Protein AF-A0A419KIH7-F1 (afdb_monomer)

pLDDT: mean 90.16, std 16.56, range [38.06, 98.62]

Foldseek 3Di:
DDDPPPPPDDDFDKDWFWKQAAALDIDIDIDTDDADDAPDFDWDWPDADDDVPPNNCQNRVPPPDPRDDTDTDRPRTDGDTPDHD

Radius of gyration: 16.94 Å; Cα contacts (8 Å, |Δi|>4): 137; chains: 1; bounding box: 36×23×53 Å

Mean predicted aligned error: 6.29 Å

Secondary structure (DSSP, 8-state):
-------PPPP-EEEEEEEEEETTEEEEEEEEEPPP-TT-EEEEEEEEE--TTHHHHHHTT-TTS---SSB----EEEEEEEEE-

Nearest PDB structures (foldseek):
  4ilk-assembly1_B  TM=9.370E-01  e=7.776E-01  Escherichia coli CFT073
  8h2a-assembly1_B  TM=9.085E-01  e=5.459E+00  Formosa agariphila
  8uar-assembly1_C  TM=8.113E-01  e=8.360E+00  Rhodococcus ruber
  5yln-assembly2_C  TM=7.248E-01  e=6.553E+00  Streptococcus pneumoniae D39

Sequence (85 aa):
MNEPILKETFKVAHGKRIVFRSAEKVEVEEFSVRRPETNEVLIRTLKTLISPGTERAFLKALPNTPRVFPQYPGYSNIGVILEVG

Solvent-accessible surface area (backbone atoms on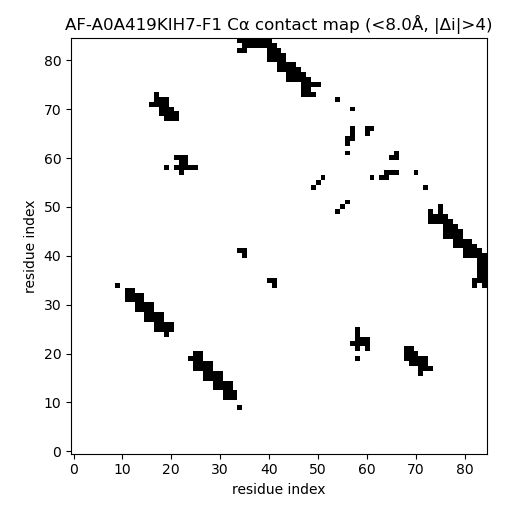ly — not comparable to full-atom values): 5394 Å² total; per-residue (Å²): 136,82,76,80,77,73,77,73,75,80,69,83,44,76,46,77,43,59,33,32,67,46,69,78,36,77,51,80,44,79,44,78,52,75,81,44,50,81,87,34,68,35,64,50,73,75,50,58,53,84,49,82,60,64,52,47,34,54,38,58,42,36,92,94,40,90,71,67,65,72,38,72,78,59,88,56,54,47,60,47,79,76,47,75,56

Structure (mmCIF, N/CA/C/O backbone):
data_AF-A0A419KIH7-F1
#
_entry.id   AF-A0A419KIH7-F1
#
loop_
_atom_site.group_PDB
_atom_site.id
_atom_site.type_symbol
_atom_site.label_atom_id
_atom_site.label_alt_id
_atom_site.label_comp_id
_atom_site.label_asym_id
_atom_site.label_entity_id
_atom_site.label_seq_id
_atom_site.pdbx_PDB_ins_code
_atom_site.Cartn_x
_atom_site.Cartn_y
_atom_site.Cartn_z
_atom_site.occupancy
_atom_site.B_iso_or_equiv
_atom_site.auth_seq_id
_atom_site.auth_comp_id
_atom_site.auth_asym_id
_atom_site.auth_atom_id
_atom_site.pdbx_PDB_model_num
ATOM 1 N N . MET A 1 1 ? -19.327 1.560 39.440 1.00 38.06 1 MET A N 1
ATOM 2 C CA . MET A 1 1 ? -19.088 0.149 39.080 1.00 38.06 1 MET A CA 1
ATOM 3 C C . MET A 1 1 ? -18.568 0.163 37.656 1.00 38.06 1 MET A C 1
ATOM 5 O O . MET A 1 1 ? -19.341 0.475 36.765 1.00 38.06 1 MET A O 1
ATOM 9 N N . ASN A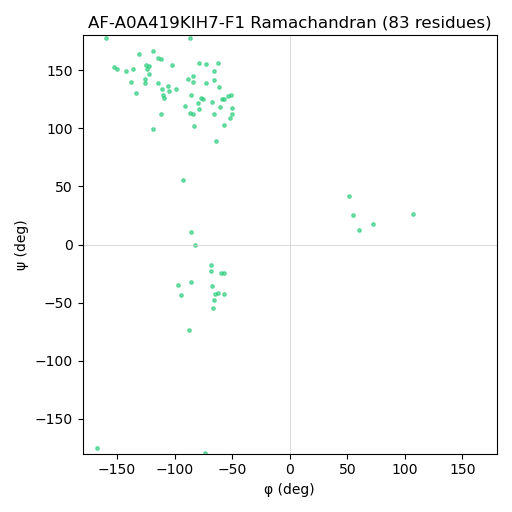 1 2 ? -17.259 -0.012 37.462 1.00 39.41 2 ASN A N 1
ATOM 10 C CA . ASN A 1 2 ? -16.682 -0.100 36.121 1.00 39.41 2 ASN A CA 1
ATOM 11 C C . ASN A 1 2 ? -16.936 -1.512 35.606 1.00 39.41 2 ASN A C 1
ATOM 13 O O . ASN A 1 2 ? -16.440 -2.467 36.204 1.00 39.41 2 ASN A O 1
ATOM 17 N N . GLU A 1 3 ? -17.705 -1.641 34.528 1.00 44.44 3 GLU A N 1
ATOM 18 C CA . GLU A 1 3 ? -17.712 -2.888 33.773 1.00 44.44 3 GLU A CA 1
ATOM 19 C C . GLU A 1 3 ? -16.302 -3.145 33.228 1.00 44.44 3 GLU A C 1
ATOM 21 O O . GLU A 1 3 ? -15.656 -2.219 32.720 1.00 44.44 3 GLU A O 1
ATOM 26 N N . PRO A 1 4 ? -15.787 -4.380 33.333 1.00 45.62 4 PRO A N 1
ATOM 27 C CA . PRO A 1 4 ? -14.567 -4.738 32.645 1.00 45.62 4 PRO A CA 1
ATOM 28 C C . PRO A 1 4 ? -14.869 -4.679 31.150 1.00 45.62 4 PRO A C 1
ATOM 30 O O . PRO A 1 4 ? -15.637 -5.489 30.636 1.00 45.62 4 PRO A O 1
ATOM 33 N N . ILE A 1 5 ? -14.266 -3.713 30.453 1.00 56.16 5 ILE A N 1
ATOM 34 C CA . ILE A 1 5 ? -14.213 -3.715 28.992 1.00 56.16 5 ILE A CA 1
ATOM 35 C C . ILE A 1 5 ? -13.546 -5.036 28.620 1.00 56.16 5 ILE A C 1
ATOM 37 O O . ILE A 1 5 ? -12.337 -5.207 28.799 1.00 56.16 5 ILE A O 1
ATOM 41 N N . LEU A 1 6 ? -14.358 -5.999 28.186 1.00 43.59 6 LEU A N 1
ATOM 42 C CA . LEU A 1 6 ? -13.899 -7.244 27.601 1.00 43.59 6 LEU A CA 1
ATOM 43 C C . LEU A 1 6 ? -12.917 -6.848 26.501 1.00 43.59 6 LEU A C 1
ATOM 45 O O . LEU A 1 6 ? -13.309 -6.261 25.495 1.00 43.59 6 LEU A O 1
ATOM 49 N N . LYS A 1 7 ? -11.623 -7.103 26.724 1.00 45.88 7 LYS A N 1
ATOM 50 C CA . LYS A 1 7 ? -10.607 -7.004 25.679 1.00 45.88 7 LYS A CA 1
ATOM 51 C C . LYS A 1 7 ? -10.963 -8.065 24.650 1.00 45.88 7 LYS A C 1
ATOM 53 O O . LYS A 1 7 ? -10.554 -9.218 24.775 1.00 45.88 7 LYS A O 1
ATOM 58 N N . GLU A 1 8 ? -11.785 -7.679 23.682 1.00 53.09 8 GLU A N 1
ATOM 59 C CA . GLU A 1 8 ? -12.133 -8.499 22.537 1.00 53.09 8 GLU A CA 1
ATOM 60 C C . GLU A 1 8 ? -10.819 -9.013 21.943 1.00 53.09 8 GLU A C 1
ATOM 62 O O . GLU A 1 8 ? -9.901 -8.250 21.606 1.00 53.09 8 GLU A O 1
ATOM 67 N N . THR A 1 9 ? -10.667 -10.337 21.958 1.00 52.00 9 THR A N 1
ATOM 68 C CA . THR A 1 9 ? -9.456 -11.001 21.487 1.00 52.00 9 THR A CA 1
ATOM 69 C C . THR A 1 9 ? -9.268 -10.610 20.029 1.00 52.00 9 THR A C 1
ATOM 71 O O . THR A 1 9 ? -10.185 -10.776 19.228 1.00 52.00 9 THR A O 1
ATOM 74 N N . PHE A 1 10 ? -8.101 -10.066 19.666 1.00 57.50 10 PHE A N 1
ATOM 75 C CA . PHE A 1 10 ? -7.830 -9.788 18.256 1.00 57.50 10 PHE A CA 1
ATOM 76 C C . PHE A 1 10 ? -7.901 -11.108 17.520 1.00 57.50 10 PHE A C 1
ATOM 78 O O . PHE A 1 10 ? -7.095 -12.005 17.776 1.00 57.50 10 PHE A O 1
ATOM 85 N N . LYS A 1 11 ? -8.819 -11.222 16.577 1.00 65.19 11 LYS A N 1
ATOM 86 C CA . LYS A 1 11 ? -8.632 -12.208 15.533 1.00 65.19 11 LYS A CA 1
ATOM 87 C C . LYS A 1 11 ? -7.597 -11.624 14.582 1.00 65.19 11 LYS A C 1
ATOM 89 O O . LYS A 1 11 ? -7.777 -10.497 14.131 1.00 65.19 11 LYS A O 1
ATOM 94 N N . VAL A 1 12 ? -6.518 -12.362 14.308 1.00 65.88 12 VAL A N 1
ATOM 95 C CA . VAL A 1 12 ? -5.541 -11.974 13.278 1.00 65.88 12 VAL A CA 1
ATOM 96 C C . VAL A 1 12 ? -6.320 -11.660 12.004 1.00 65.88 12 VAL A C 1
ATOM 98 O O . VAL A 1 12 ? -6.971 -12.537 11.433 1.00 65.88 12 VAL A O 1
ATOM 101 N N . ALA A 1 13 ? -6.324 -10.388 11.615 1.00 81.31 13 ALA A N 1
ATOM 102 C CA . ALA A 1 13 ? -6.965 -9.954 10.390 1.00 81.31 13 ALA A CA 1
ATOM 103 C C . ALA A 1 13 ? -5.988 -10.169 9.230 1.00 81.31 13 ALA A C 1
ATOM 105 O O . ALA A 1 13 ? -4.790 -9.927 9.363 1.00 81.31 13 ALA A O 1
ATOM 106 N N . HIS A 1 14 ? -6.493 -10.631 8.090 1.00 90.62 14 HIS A N 1
ATOM 107 C CA . HIS A 1 14 ? -5.710 -10.761 6.865 1.00 90.62 14 HIS A CA 1
ATOM 108 C C . HIS A 1 14 ? -6.115 -9.657 5.892 1.00 90.62 14 HIS A C 1
ATOM 110 O O . HIS A 1 14 ? -7.300 -9.363 5.727 1.00 90.62 14 HIS A O 1
ATOM 116 N N . GLY A 1 15 ? -5.125 -9.036 5.261 1.00 94.38 15 GLY A N 1
ATOM 117 C CA . GLY A 1 15 ? -5.311 -8.019 4.236 1.00 94.38 15 GLY A CA 1
ATOM 118 C C . GLY A 1 15 ? -4.707 -8.454 2.908 1.00 94.38 15 GLY A C 1
ATOM 119 O O . GLY A 1 15 ? -3.911 -9.388 2.846 1.00 94.38 15 GLY A O 1
ATOM 120 N N . LYS A 1 16 ? -5.064 -7.740 1.840 1.00 96.94 16 LYS A N 1
ATOM 121 C CA . LYS A 1 16 ? -4.403 -7.830 0.534 1.00 96.94 16 LYS A CA 1
ATOM 122 C C . LYS A 1 16 ? -3.718 -6.509 0.238 1.00 96.94 16 LYS A C 1
ATOM 124 O O . LYS A 1 16 ? -4.293 -5.454 0.505 1.00 96.94 16 LYS A O 1
ATOM 129 N N . ARG A 1 17 ? -2.511 -6.558 -0.316 1.00 97.75 17 ARG A N 1
ATOM 130 C CA . ARG A 1 17 ? -1.768 -5.362 -0.728 1.00 97.75 17 ARG A CA 1
ATOM 131 C C . ARG A 1 17 ? -1.129 -5.548 -2.092 1.00 97.75 17 ARG A C 1
ATOM 133 O O . ARG A 1 17 ? -0.769 -6.660 -2.470 1.00 97.75 17 ARG A O 1
ATOM 140 N N . ILE A 1 18 ? -0.977 -4.438 -2.807 1.00 98.31 18 ILE A N 1
ATOM 141 C CA . ILE A 1 18 ? -0.121 -4.376 -3.988 1.00 98.31 18 ILE A CA 1
ATOM 142 C C . ILE A 1 18 ? 1.335 -4.397 -3.521 1.00 98.31 18 ILE A C 1
ATOM 144 O O . ILE A 1 18 ? 1.684 -3.729 -2.546 1.00 98.31 18 ILE A O 1
ATOM 148 N N . VAL A 1 19 ? 2.182 -5.138 -4.226 1.00 98.62 19 VAL A N 1
ATOM 149 C CA . VAL A 1 19 ? 3.626 -5.162 -3.998 1.00 98.62 19 VAL A CA 1
ATOM 150 C C . VAL A 1 19 ? 4.367 -5.034 -5.323 1.00 98.62 19 VAL A C 1
ATOM 152 O O . VAL A 1 19 ? 4.090 -5.748 -6.287 1.00 98.62 19 VAL A O 1
ATOM 155 N N . PHE A 1 20 ? 5.331 -4.120 -5.377 1.00 98.62 20 PHE A N 1
ATOM 156 C CA . PHE A 1 20 ? 6.316 -4.080 -6.451 1.00 98.62 20 PHE A CA 1
ATOM 157 C C . PHE A 1 20 ? 7.464 -5.008 -6.055 1.00 98.62 20 PHE A C 1
ATOM 159 O O . PHE A 1 20 ? 8.146 -4.759 -5.059 1.00 98.62 20 PHE A O 1
ATOM 166 N N . ARG A 1 21 ? 7.644 -6.113 -6.787 1.00 98.38 21 ARG A N 1
ATOM 167 C CA . ARG A 1 21 ? 8.662 -7.144 -6.487 1.00 98.38 21 ARG A CA 1
ATOM 168 C C . ARG A 1 21 ? 10.025 -6.823 -7.084 1.00 98.38 21 ARG A C 1
ATOM 170 O O . ARG A 1 21 ? 11.050 -7.193 -6.526 1.00 98.38 21 ARG A O 1
ATOM 177 N N . SER A 1 22 ? 10.007 -6.165 -8.230 1.00 98.50 22 SER A N 1
ATOM 178 C CA . SER A 1 22 ? 11.162 -5.683 -8.978 1.00 98.50 22 SER A CA 1
ATOM 179 C C . SER A 1 22 ? 10.685 -4.581 -9.923 1.00 98.50 22 SER A C 1
ATOM 181 O O . SER A 1 22 ? 9.482 -4.308 -9.997 1.00 98.50 22 SER A O 1
ATOM 183 N N . ALA A 1 23 ? 11.609 -3.975 -10.673 1.00 98.12 23 ALA A N 1
ATOM 184 C CA . ALA A 1 23 ? 11.249 -3.031 -11.725 1.00 98.12 23 ALA A CA 1
ATOM 185 C C . ALA A 1 23 ? 10.183 -3.643 -12.651 1.00 98.12 23 ALA A C 1
ATOM 187 O O . ALA A 1 23 ? 10.325 -4.778 -13.105 1.00 98.12 23 ALA A O 1
ATOM 188 N N . GLU A 1 24 ? 9.100 -2.897 -12.859 1.00 98.12 24 GLU A N 1
ATOM 189 C CA . GLU A 1 24 ? 7.962 -3.223 -13.726 1.00 98.12 24 GLU A CA 1
ATOM 190 C C . GLU A 1 24 ? 7.203 -4.517 -13.363 1.00 98.12 24 GLU A C 1
ATOM 192 O O . GLU A 1 24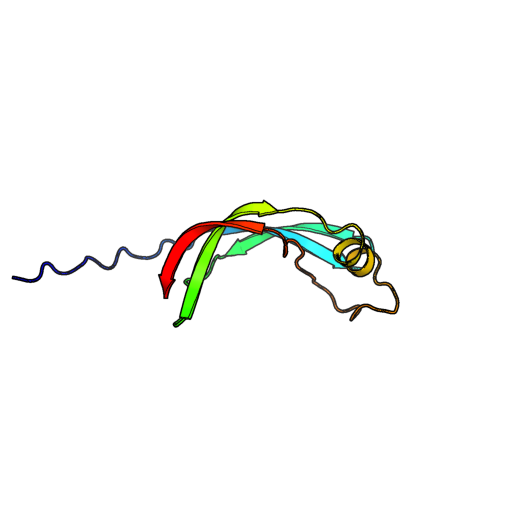 ? 6.340 -4.957 -14.120 1.00 98.12 24 GLU A O 1
ATOM 197 N N . LYS A 1 25 ? 7.445 -5.094 -12.175 1.00 98.44 25 LYS A N 1
ATOM 198 C CA . LYS A 1 25 ? 6.766 -6.305 -11.695 1.00 98.44 25 LYS A CA 1
ATOM 199 C C . LYS A 1 25 ? 5.846 -6.009 -10.510 1.00 98.44 25 LYS A C 1
ATOM 201 O O . LYS A 1 25 ? 6.316 -5.735 -9.403 1.00 98.44 25 LYS A O 1
ATOM 206 N N . VAL A 1 26 ? 4.539 -6.140 -10.741 1.00 98.44 26 VAL A N 1
ATOM 207 C CA . VAL A 1 26 ? 3.477 -5.925 -9.746 1.00 98.44 26 VAL A CA 1
ATOM 208 C C . VAL A 1 26 ? 2.801 -7.247 -9.395 1.00 98.44 26 VAL A C 1
ATOM 210 O O . VAL A 1 26 ? 2.430 -8.007 -10.285 1.00 98.44 26 VAL A O 1
ATOM 213 N N . GLU A 1 27 ? 2.600 -7.496 -8.106 1.00 98.62 27 GLU A N 1
ATOM 214 C CA . GLU A 1 27 ? 1.816 -8.622 -7.591 1.00 98.62 27 GLU A CA 1
ATOM 215 C C . GLU A 1 27 ? 0.812 -8.136 -6.533 1.00 98.62 27 GLU A C 1
ATOM 217 O O . GLU A 1 27 ? 0.934 -7.034 -5.989 1.00 98.62 27 GLU A O 1
ATOM 222 N N . VAL A 1 28 ? -0.180 -8.974 -6.227 1.00 98.44 28 VAL A N 1
ATOM 223 C CA . VAL A 1 28 ? -1.042 -8.824 -5.049 1.00 98.44 28 VAL A CA 1
ATOM 224 C C . VAL A 1 28 ? -0.671 -9.930 -4.077 1.00 98.44 28 VAL A C 1
ATOM 226 O O . VAL A 1 28 ? -0.682 -11.098 -4.457 1.00 98.44 28 VAL A O 1
ATOM 229 N N . GLU A 1 29 ? -0.359 -9.580 -2.835 1.00 97.88 29 GLU A N 1
ATOM 230 C CA . GLU A 1 29 ? -0.067 -10.562 -1.790 1.00 97.88 29 GLU A CA 1
ATOM 231 C C . GLU A 1 29 ? -1.005 -10.412 -0.596 1.00 97.88 29 GLU A C 1
ATOM 233 O O . GLU A 1 29 ? -1.525 -9.326 -0.314 1.00 97.88 29 GLU A O 1
ATOM 238 N N . GLU A 1 30 ? -1.207 -11.521 0.108 1.00 97.25 30 GLU A N 1
ATOM 239 C CA . GLU A 1 30 ? -1.863 -11.530 1.408 1.00 97.25 30 GLU A CA 1
ATOM 240 C C . GLU A 1 30 ? -0.849 -11.202 2.505 1.00 97.25 30 GLU A C 1
ATOM 242 O O . GLU A 1 30 ? 0.320 -11.582 2.425 1.00 97.25 30 GLU A O 1
ATOM 247 N N . PHE A 1 31 ? -1.291 -10.490 3.538 1.00 95.75 31 PHE A N 1
ATOM 248 C CA . PHE A 1 31 ? -0.463 -10.188 4.701 1.00 95.75 31 PHE A CA 1
ATOM 249 C C . PHE A 1 31 ? -1.284 -10.238 5.987 1.00 95.75 31 PHE A C 1
ATOM 251 O O . PHE A 1 31 ? -2.481 -9.941 5.995 1.00 95.75 31 PHE A O 1
ATOM 258 N N . SER A 1 32 ? -0.628 -10.606 7.084 1.00 94.31 32 SER A N 1
ATOM 259 C CA . SER A 1 32 ? -1.216 -10.506 8.417 1.00 94.31 32 SER A CA 1
ATOM 260 C C . SER A 1 32 ? -1.212 -9.048 8.862 1.00 94.31 32 SER A C 1
ATOM 262 O O . SER A 1 32 ? -0.171 -8.390 8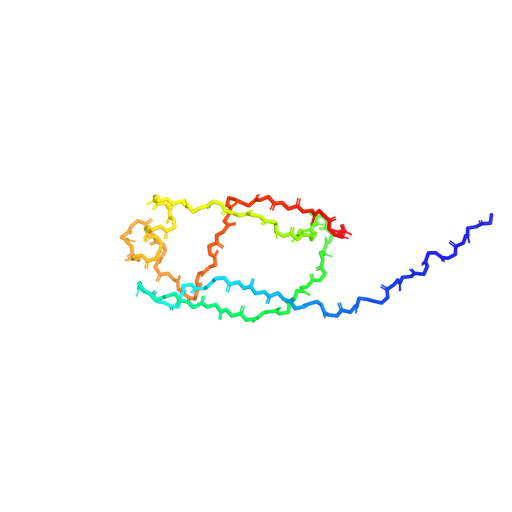.882 1.00 94.31 32 SER A O 1
ATOM 264 N N . VAL A 1 33 ? -2.382 -8.541 9.223 1.00 94.62 33 VAL A N 1
ATOM 265 C CA . VAL A 1 33 ? -2.560 -7.200 9.770 1.00 94.62 33 VAL A CA 1
ATOM 266 C C . VAL A 1 33 ? -2.184 -7.242 11.245 1.00 94.62 33 VAL A C 1
ATOM 268 O O . VAL A 1 33 ? -2.753 -8.014 12.019 1.00 94.62 33 VAL A O 1
ATOM 271 N N . ARG A 1 34 ? -1.209 -6.420 11.633 1.00 92.88 34 ARG A N 1
ATOM 272 C CA . ARG A 1 34 ? -0.833 -6.246 13.038 1.00 92.88 34 ARG A CA 1
ATOM 273 C C . ARG A 1 34 ? -1.814 -5.317 13.751 1.00 92.88 34 ARG A C 1
ATOM 275 O O . ARG A 1 34 ? -2.451 -4.477 13.113 1.00 92.88 34 ARG A O 1
ATOM 282 N N . ARG A 1 35 ? -1.895 -5.448 15.075 1.00 92.06 35 ARG A N 1
ATOM 283 C CA . ARG A 1 35 ? -2.525 -4.419 15.906 1.00 92.06 35 ARG A CA 1
ATOM 284 C C . ARG A 1 35 ? -1.720 -3.117 15.853 1.00 92.06 35 ARG A C 1
ATOM 286 O O . ARG A 1 35 ? -0.500 -3.194 15.692 1.00 92.06 35 ARG A O 1
ATOM 293 N N . PRO A 1 36 ? -2.381 -1.956 15.988 1.00 95.06 36 PRO A N 1
ATOM 294 C CA . PRO A 1 36 ? -1.674 -0.698 16.172 1.00 95.06 36 PRO A CA 1
ATOM 295 C C . PRO A 1 36 ? -0.941 -0.697 17.521 1.00 95.06 36 PRO A C 1
ATOM 297 O O . PRO A 1 36 ? -1.442 -1.229 18.512 1.00 95.06 36 PRO A O 1
ATOM 300 N N . GLU A 1 37 ? 0.257 -0.121 17.543 1.00 96.38 37 GLU A N 1
ATOM 301 C CA . GLU A 1 37 ? 1.007 0.192 18.762 1.00 96.38 37 GLU A CA 1
ATOM 302 C C . GLU A 1 37 ? 0.607 1.572 19.303 1.00 96.38 37 GLU A C 1
ATOM 304 O O . GLU A 1 37 ? -0.188 2.288 18.693 1.00 96.38 37 GLU A O 1
ATOM 309 N N . THR A 1 38 ? 1.178 1.968 20.444 1.00 97.25 38 THR A N 1
ATOM 310 C CA . THR A 1 38 ? 0.931 3.285 21.040 1.00 97.25 38 THR A CA 1
ATOM 311 C C . THR A 1 38 ? 1.203 4.408 20.041 1.00 97.25 38 THR A C 1
ATOM 313 O O . THR A 1 38 ? 2.300 4.507 19.492 1.00 97.25 38 THR A O 1
ATOM 316 N N . ASN A 1 39 ? 0.218 5.296 19.876 1.00 97.56 39 ASN A N 1
ATOM 317 C CA . ASN A 1 39 ? 0.208 6.404 18.907 1.00 97.56 39 ASN A CA 1
ATOM 318 C C . ASN A 1 39 ? 0.032 5.987 17.437 1.00 97.56 39 ASN A C 1
ATOM 320 O O . ASN A 1 39 ? 0.305 6.783 16.535 1.00 97.56 39 ASN A O 1
ATOM 324 N N . GLU A 1 40 ? -0.450 4.777 17.171 1.00 97.62 40 GLU A N 1
ATOM 325 C CA . GLU A 1 40 ? -0.819 4.335 15.830 1.00 97.62 40 GLU A CA 1
ATOM 326 C C . GLU A 1 40 ? -2.332 4.131 15.696 1.0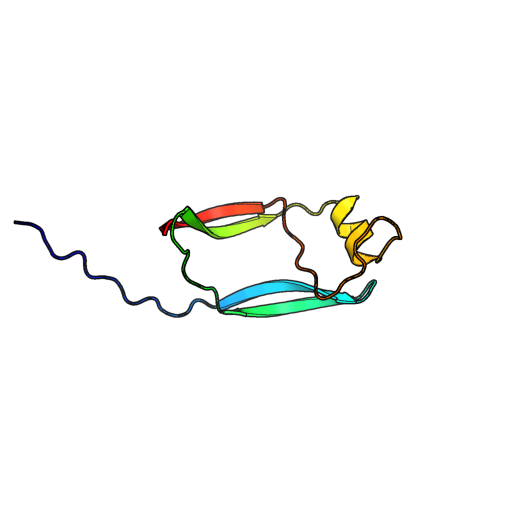0 97.62 40 GLU A C 1
ATOM 328 O O . GLU A 1 40 ? -3.066 3.934 16.666 1.00 97.62 40 GLU A O 1
ATOM 333 N N . VAL A 1 41 ? -2.807 4.146 14.451 1.00 96.06 41 VAL A N 1
ATOM 334 C CA . VAL A 1 41 ? -4.188 3.801 14.108 1.00 96.06 41 VAL A CA 1
ATOM 335 C C . VAL A 1 41 ? -4.203 2.714 13.046 1.00 96.06 41 VAL A C 1
ATOM 337 O O . VAL A 1 41 ? -3.433 2.752 12.084 1.00 96.06 41 VAL A O 1
ATOM 340 N N . LEU A 1 42 ? 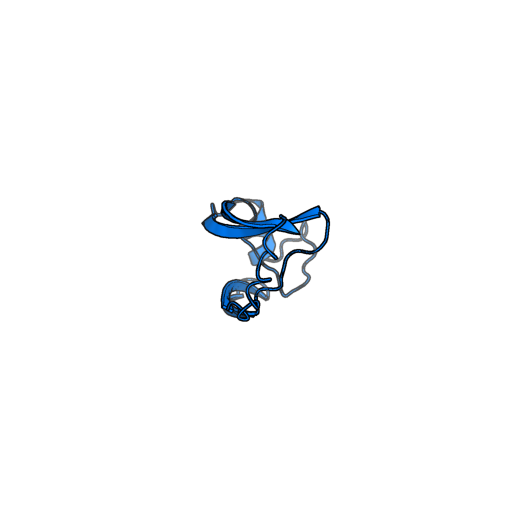-5.107 1.748 13.194 1.00 95.56 42 LEU A N 1
ATOM 341 C CA . LEU A 1 42 ? -5.374 0.755 12.165 1.00 95.56 42 LEU A CA 1
ATOM 342 C C . LEU A 1 42 ? -6.495 1.256 11.258 1.00 95.56 42 LEU A C 1
ATOM 344 O O . LEU A 1 42 ? -7.625 1.455 11.701 1.00 95.56 42 LEU A O 1
ATOM 348 N N . ILE A 1 43 ? -6.192 1.422 9.971 1.00 95.44 43 ILE A N 1
ATOM 349 C CA . ILE A 1 43 ? -7.137 1.929 8.975 1.00 95.44 43 ILE A CA 1
ATOM 350 C C . ILE A 1 43 ? -7.531 0.807 8.017 1.00 95.44 43 ILE A C 1
ATOM 352 O O . ILE A 1 43 ? -6.684 0.176 7.385 1.00 95.44 43 ILE A O 1
ATOM 356 N N . ARG A 1 44 ? -8.840 0.609 7.835 1.00 95.12 44 ARG A N 1
ATOM 357 C CA . ARG A 1 44 ? -9.371 -0.145 6.698 1.00 95.12 44 ARG A CA 1
ATOM 358 C C . ARG A 1 44 ? -9.469 0.774 5.495 1.00 95.12 44 ARG A C 1
ATOM 360 O O . ARG A 1 44 ? -10.406 1.569 5.390 1.00 95.12 44 ARG A O 1
ATOM 367 N N . THR A 1 45 ? -8.511 0.639 4.587 1.00 96.38 45 THR A N 1
ATOM 368 C CA . THR A 1 45 ? -8.488 1.376 3.323 1.00 96.38 45 THR A CA 1
ATOM 369 C C . THR A 1 45 ? -9.766 1.123 2.524 1.00 96.38 45 THR A C 1
ATOM 371 O O . THR A 1 45 ? -10.118 -0.022 2.245 1.00 96.38 45 THR A O 1
ATOM 374 N N . LEU A 1 46 ? -10.457 2.198 2.143 1.00 97.00 46 LEU A N 1
ATOM 375 C CA . LEU A 1 46 ? -11.609 2.153 1.239 1.00 97.00 46 LEU A CA 1
ATOM 376 C C . LEU A 1 46 ? -11.183 2.413 -0.204 1.00 97.00 46 LEU A C 1
ATOM 378 O O . LEU A 1 46 ? -11.656 1.746 -1.121 1.00 97.00 46 LEU A O 1
ATOM 382 N N . LYS A 1 47 ? -10.309 3.406 -0.403 1.00 97.81 47 LYS A N 1
ATOM 383 C CA . LYS A 1 47 ? -9.784 3.814 -1.709 1.00 97.81 47 LYS A CA 1
ATOM 384 C C . LYS A 1 47 ? -8.376 4.371 -1.548 1.00 97.81 47 LYS A C 1
ATOM 386 O O . LYS A 1 47 ? -8.058 4.955 -0.516 1.00 97.81 47 LYS A O 1
ATOM 391 N N . THR A 1 48 ? -7.560 4.229 -2.586 1.00 97.88 48 THR A N 1
ATOM 392 C CA . THR A 1 48 ? -6.274 4.917 -2.710 1.00 97.88 48 THR A CA 1
ATOM 393 C C . THR A 1 48 ? -6.100 5.408 -4.139 1.00 97.88 48 THR A C 1
ATOM 395 O O . THR A 1 48 ? -6.526 4.732 -5.078 1.00 97.88 48 THR A O 1
ATOM 398 N N . LEU A 1 49 ? -5.561 6.612 -4.303 1.00 98.00 49 LEU A N 1
ATOM 399 C CA . LEU A 1 49 ? -5.257 7.178 -5.612 1.00 98.00 49 LEU A CA 1
ATOM 400 C C . LEU A 1 49 ? -3.852 6.762 -6.039 1.00 98.00 49 LEU A C 1
ATOM 402 O O . LEU A 1 49 ? -2.933 6.727 -5.223 1.00 98.00 49 LEU A O 1
ATOM 406 N N . ILE A 1 50 ? -3.689 6.489 -7.333 1.00 97.12 50 ILE A N 1
ATOM 407 C CA . ILE A 1 50 ? -2.388 6.144 -7.907 1.00 97.12 50 ILE A CA 1
ATOM 408 C C . ILE A 1 50 ? -1.651 7.426 -8.269 1.00 97.12 50 ILE A C 1
ATOM 410 O O . ILE A 1 50 ? -2.177 8.271 -8.996 1.00 97.12 50 ILE A O 1
ATOM 414 N N . SER A 1 51 ? -0.411 7.550 -7.807 1.00 97.00 51 SER A N 1
ATOM 415 C CA . SER A 1 51 ? 0.440 8.683 -8.165 1.00 97.00 51 SER A CA 1
ATOM 416 C C . SER A 1 51 ? 1.141 8.432 -9.501 1.00 97.00 51 SER A C 1
ATOM 418 O O . SER A 1 51 ? 2.052 7.598 -9.570 1.00 97.00 51 SER A O 1
ATOM 420 N N . PRO A 1 52 ? 0.809 9.173 -10.576 1.00 96.56 52 PRO A N 1
ATOM 421 C CA . PRO A 1 52 ? 1.461 8.980 -11.869 1.00 96.56 52 PRO A CA 1
ATOM 422 C C . PRO A 1 52 ? 2.934 9.413 -11.857 1.00 96.56 52 PRO A C 1
ATOM 424 O O . PRO A 1 52 ? 3.683 9.036 -12.757 1.00 96.56 52 PRO A O 1
ATOM 427 N N . GLY A 1 53 ? 3.349 10.211 -10.867 1.00 97.25 53 GLY A N 1
ATOM 428 C CA . GLY A 1 53 ? 4.736 10.620 -10.659 1.00 97.25 53 GLY A CA 1
ATOM 429 C C . GLY A 1 53 ? 5.489 9.613 -9.795 1.00 97.25 53 GLY A C 1
ATOM 430 O O . GLY A 1 53 ? 6.307 8.847 -10.302 1.00 97.25 53 GLY A O 1
ATOM 431 N N . THR A 1 54 ? 5.196 9.609 -8.494 1.00 97.50 54 THR A N 1
ATOM 432 C CA . THR A 1 54 ? 5.961 8.856 -7.490 1.00 97.50 54 THR A CA 1
ATOM 433 C C . THR A 1 54 ? 5.823 7.352 -7.675 1.00 97.50 54 THR A C 1
ATOM 435 O O . THR A 1 54 ? 6.829 6.671 -7.845 1.00 97.50 54 THR A O 1
ATOM 438 N N . GLU A 1 55 ? 4.601 6.814 -7.703 1.00 98.12 55 GLU A N 1
ATOM 439 C CA . GLU A 1 55 ? 4.415 5.357 -7.772 1.00 98.12 55 GLU A CA 1
ATOM 440 C C . GLU A 1 55 ? 4.882 4.791 -9.111 1.00 98.12 55 GLU A C 1
ATOM 442 O O . GLU A 1 55 ? 5.491 3.725 -9.142 1.00 98.12 55 GLU A O 1
ATOM 447 N N . ARG A 1 56 ? 4.700 5.531 -10.212 1.00 97.69 56 ARG A N 1
ATOM 448 C CA . ARG A 1 56 ? 5.250 5.137 -11.516 1.00 97.69 56 ARG A CA 1
ATOM 449 C C . ARG A 1 56 ? 6.779 5.135 -11.522 1.00 97.69 56 ARG A C 1
ATOM 451 O O . ARG A 1 56 ? 7.372 4.216 -12.082 1.00 97.69 56 ARG A O 1
ATOM 458 N N . ALA A 1 57 ? 7.420 6.146 -10.930 1.00 98.38 57 ALA A N 1
ATOM 459 C CA . ALA A 1 57 ? 8.879 6.200 -10.833 1.00 98.38 57 ALA A CA 1
ATOM 460 C C . ALA A 1 57 ? 9.429 5.030 -10.007 1.00 98.38 57 ALA A C 1
ATOM 462 O O . ALA A 1 57 ? 10.421 4.415 -10.396 1.00 98.38 57 ALA A O 1
ATOM 463 N N . PHE A 1 58 ? 8.749 4.707 -8.904 1.00 98.31 58 PHE A N 1
ATOM 464 C CA . PHE A 1 58 ? 9.072 3.602 -8.002 1.00 98.31 58 PHE A CA 1
ATOM 465 C C . PHE A 1 58 ? 8.902 2.247 -8.702 1.00 98.31 58 PHE A C 1
ATOM 467 O O . PHE A 1 58 ? 9.842 1.453 -8.723 1.00 98.31 58 PHE A O 1
ATOM 474 N N . LEU A 1 59 ? 7.773 2.033 -9.390 1.00 98.50 59 LEU A N 1
ATOM 475 C CA . LEU A 1 59 ? 7.534 0.835 -10.199 1.00 98.50 59 LEU A CA 1
ATOM 476 C C . LEU A 1 59 ? 8.607 0.647 -11.276 1.00 98.50 59 LEU A C 1
ATOM 478 O O . LEU A 1 59 ? 9.080 -0.464 -11.483 1.00 98.50 59 LEU A O 1
ATOM 482 N N . LYS A 1 60 ? 9.017 1.721 -11.955 1.00 98.31 60 LYS A N 1
ATOM 483 C CA . LYS A 1 60 ? 10.038 1.675 -13.014 1.00 98.31 60 LYS A CA 1
ATOM 484 C C . LYS A 1 60 ? 11.482 1.686 -12.503 1.00 98.31 60 LYS A C 1
ATOM 486 O O . LYS A 1 60 ? 12.393 1.670 -13.324 1.00 98.31 60 LYS A O 1
ATOM 491 N N . ALA A 1 61 ? 11.708 1.736 -11.188 1.00 98.06 61 ALA A N 1
ATOM 492 C CA . ALA A 1 61 ? 13.042 1.847 -10.594 1.00 98.06 61 ALA A CA 1
ATOM 493 C C . ALA A 1 61 ? 13.883 3.004 -11.183 1.00 98.06 61 ALA A C 1
ATOM 495 O O . ALA A 1 61 ? 15.077 2.843 -11.448 1.00 98.06 61 ALA A O 1
ATOM 496 N N . LEU A 1 62 ? 13.267 4.172 -11.415 1.00 98.38 62 LEU A N 1
ATOM 497 C CA . LEU A 1 62 ? 13.962 5.319 -12.013 1.00 98.38 62 LEU A CA 1
ATOM 498 C C . LEU A 1 62 ? 15.130 5.807 -11.124 1.00 98.38 62 LEU A C 1
ATOM 500 O O . LEU A 1 62 ? 15.100 5.587 -9.908 1.00 98.38 62 LEU A O 1
ATOM 504 N N . PRO A 1 63 ? 16.149 6.496 -11.684 1.00 97.88 63 PRO A N 1
ATOM 505 C CA . PRO A 1 63 ? 17.359 6.890 -10.948 1.00 97.88 63 PRO A CA 1
ATOM 506 C C . PRO A 1 63 ? 17.120 7.739 -9.693 1.00 97.88 63 PRO A C 1
ATOM 508 O O . PRO A 1 63 ? 17.942 7.730 -8.784 1.00 97.88 63 PRO A O 1
ATOM 511 N N . ASN A 1 64 ? 15.996 8.454 -9.632 1.00 97.00 64 ASN A N 1
ATOM 512 C CA . ASN A 1 64 ? 15.588 9.290 -8.503 1.00 97.00 64 ASN A CA 1
ATOM 513 C C . ASN A 1 64 ? 14.832 8.519 -7.402 1.00 97.00 64 ASN A C 1
ATOM 515 O O . ASN A 1 64 ? 14.219 9.139 -6.535 1.00 97.00 64 ASN A O 1
ATOM 519 N N . THR A 1 65 ? 14.819 7.187 -7.451 1.00 97.62 65 THR A N 1
ATOM 520 C CA . THR A 1 65 ? 14.170 6.330 -6.451 1.00 97.62 65 THR A CA 1
ATOM 521 C 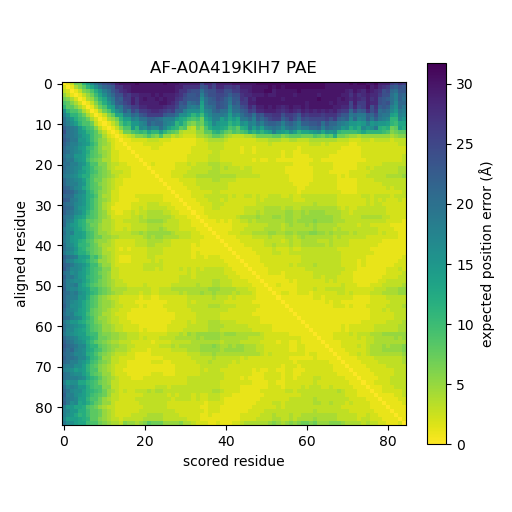C . THR A 1 65 ? 15.205 5.495 -5.697 1.00 97.62 65 THR A C 1
ATOM 523 O O . THR A 1 65 ? 16.305 5.278 -6.210 1.00 97.62 65 THR A O 1
ATOM 526 N N . PRO A 1 66 ? 14.871 4.960 -4.509 1.00 96.69 66 PRO A N 1
ATOM 527 C CA . PRO A 1 66 ? 15.785 4.090 -3.770 1.00 96.69 66 PRO A CA 1
ATOM 528 C C . PRO A 1 66 ? 16.189 2.817 -4.528 1.00 96.69 66 PRO A C 1
ATOM 530 O O . PRO A 1 66 ? 17.235 2.250 -4.236 1.00 96.69 66 PRO A O 1
ATOM 533 N N . ARG A 1 67 ? 15.370 2.352 -5.489 1.00 97.19 67 ARG A N 1
ATOM 534 C CA . ARG A 1 67 ? 15.565 1.088 -6.233 1.00 97.19 67 ARG A CA 1
ATOM 535 C C . ARG A 1 67 ? 15.719 -0.154 -5.333 1.00 97.19 67 ARG A C 1
ATOM 537 O O . ARG A 1 67 ? 16.297 -1.153 -5.744 1.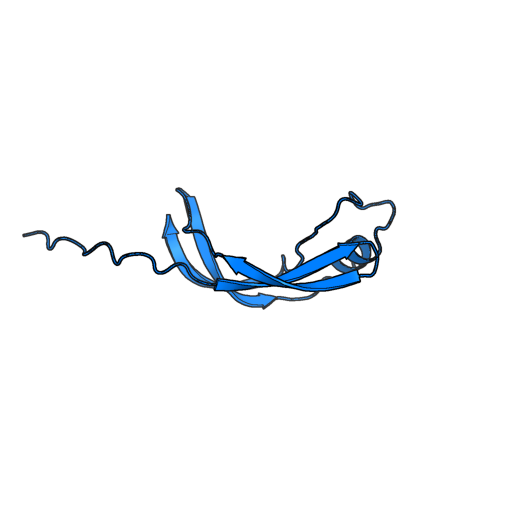00 97.19 67 ARG A O 1
ATOM 544 N N . VAL A 1 68 ? 15.162 -0.099 -4.122 1.00 97.56 68 VAL A N 1
ATOM 545 C CA . VAL A 1 68 ? 15.091 -1.215 -3.164 1.00 97.56 68 VAL A CA 1
ATOM 546 C C . VAL A 1 68 ? 13.713 -1.857 -3.251 1.00 97.56 68 VAL A C 1
ATOM 548 O O . VAL A 1 68 ? 12.719 -1.138 -3.258 1.00 97.56 68 VAL A O 1
ATOM 551 N N . PHE A 1 69 ? 13.648 -3.185 -3.301 1.00 98.00 69 PHE A N 1
ATOM 552 C CA . PHE A 1 69 ? 12.408 -3.964 -3.358 1.00 98.00 69 PHE A CA 1
ATOM 553 C C . PHE A 1 69 ? 12.366 -4.986 -2.206 1.00 98.00 69 PHE A C 1
ATOM 555 O O . PHE A 1 69 ? 13.432 -5.396 -1.743 1.00 98.00 69 PHE A O 1
ATOM 5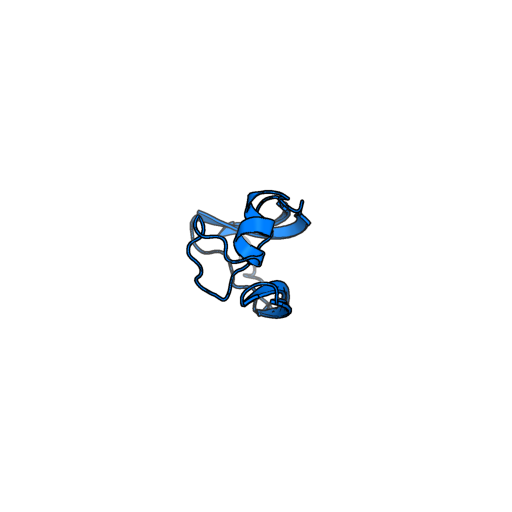62 N N . PRO A 1 70 ? 11.178 -5.431 -1.748 1.00 98.06 70 PRO A N 1
ATOM 563 C CA . PRO A 1 70 ? 9.842 -5.063 -2.229 1.00 98.06 70 PRO A CA 1
ATOM 564 C C . PRO A 1 70 ? 9.420 -3.643 -1.827 1.00 98.06 70 PRO A C 1
ATOM 566 O O . PRO A 1 70 ? 9.888 -3.107 -0.826 1.00 98.06 70 PRO A O 1
ATOM 569 N N . GLN A 1 71 ? 8.507 -3.045 -2.595 1.00 97.88 71 GLN A N 1
ATOM 570 C CA . GLN A 1 71 ? 7.883 -1.757 -2.261 1.00 97.88 71 GLN A CA 1
ATOM 571 C C . GLN A 1 71 ? 6.363 -1.895 -2.194 1.00 97.88 71 GLN A C 1
ATOM 573 O O . GLN A 1 71 ? 5.770 -2.651 -2.966 1.00 97.88 71 GLN A O 1
ATOM 578 N N . TYR A 1 72 ? 5.736 -1.131 -1.300 1.00 97.44 72 TYR A N 1
ATOM 579 C CA . TYR A 1 72 ? 4.294 -1.168 -1.051 1.00 97.44 72 TYR A CA 1
ATOM 580 C C . TYR A 1 72 ? 3.685 0.211 -1.363 1.00 97.44 72 TYR A C 1
ATOM 582 O O . TYR A 1 72 ? 3.830 1.127 -0.551 1.00 97.44 72 TYR A O 1
ATOM 590 N N . PRO A 1 73 ? 3.070 0.402 -2.547 1.00 97.44 73 PRO A N 1
ATOM 591 C CA . PRO A 1 73 ? 2.414 1.658 -2.919 1.00 97.44 73 PRO A CA 1
ATOM 592 C C . PRO A 1 73 ? 1.082 1.848 -2.167 1.00 97.44 73 PRO A C 1
ATOM 594 O O . PRO A 1 73 ? 0.665 0.996 -1.381 1.00 97.44 73 PRO A O 1
ATOM 597 N N . GLY A 1 74 ? 0.381 2.952 -2.437 1.00 96.62 74 GLY A N 1
ATOM 598 C CA . GLY A 1 74 ? -0.938 3.248 -1.875 1.00 96.62 74 GLY A CA 1
ATOM 599 C C . GLY A 1 74 ? -0.939 4.343 -0.808 1.00 96.62 74 GLY A C 1
ATOM 600 O O . GLY A 1 74 ? -1.826 4.361 0.048 1.00 96.62 74 GLY A O 1
ATOM 601 N N . TYR A 1 75 ? 0.023 5.269 -0.850 1.00 96.31 75 TYR A N 1
ATOM 602 C CA . TYR A 1 75 ? 0.165 6.324 0.162 1.00 96.31 75 TYR A CA 1
ATOM 603 C C . TYR A 1 75 ? -0.969 7.364 0.135 1.00 96.31 75 TYR A C 1
ATOM 605 O O . TYR A 1 75 ? -1.223 8.017 1.142 1.00 96.31 75 TYR A O 1
ATOM 613 N N . SER A 1 76 ? -1.673 7.522 -0.991 1.00 97.25 76 SER A N 1
ATOM 614 C CA . SER A 1 76 ? -2.780 8.477 -1.138 1.00 97.25 76 SER A CA 1
ATOM 615 C C . SER A 1 76 ? -4.127 7.816 -0.826 1.00 97.25 76 SER A C 1
ATOM 617 O O . SER A 1 76 ? -5.027 7.771 -1.666 1.00 97.25 76 SER A O 1
ATOM 619 N N . ASN A 1 77 ? -4.243 7.235 0.371 1.00 97.31 77 ASN A N 1
ATOM 620 C CA . ASN A 1 77 ? -5.417 6.464 0.775 1.00 97.31 77 ASN A CA 1
ATOM 621 C C . ASN A 1 77 ? -6.372 7.223 1.703 1.00 97.31 77 ASN A C 1
ATOM 623 O O . ASN A 1 77 ? -5.976 8.117 2.445 1.00 97.31 77 ASN A O 1
ATOM 627 N N . ILE A 1 78 ? -7.638 6.806 1.660 1.00 98.19 78 ILE A N 1
ATOM 628 C CA . ILE A 1 78 ? -8.668 7.121 2.650 1.00 98.19 78 ILE A CA 1
ATOM 629 C C . ILE A 1 78 ? -9.255 5.820 3.198 1.00 98.19 78 ILE A C 1
ATOM 631 O O . ILE A 1 78 ? -9.347 4.808 2.490 1.00 98.19 78 ILE A O 1
ATOM 635 N N . GLY A 1 79 ? -9.718 5.852 4.443 1.00 96.94 79 GLY A N 1
ATOM 636 C CA . GLY A 1 79 ? -10.291 4.678 5.081 1.00 96.94 79 GLY A CA 1
ATOM 637 C C . GLY A 1 79 ? -11.037 4.979 6.369 1.00 96.94 79 GLY A C 1
ATOM 638 O O . GLY A 1 79 ? -11.217 6.132 6.752 1.00 96.94 79 GLY A O 1
ATOM 639 N N . VAL A 1 80 ? -11.484 3.909 7.019 1.00 96.62 80 VAL A N 1
ATOM 640 C CA . VAL A 1 80 ? -12.158 3.956 8.322 1.00 96.62 80 VAL A CA 1
ATOM 641 C C . VAL A 1 80 ? -11.183 3.471 9.387 1.00 96.62 80 VAL A C 1
ATOM 643 O O . VAL A 1 80 ? -10.562 2.423 9.202 1.00 96.62 80 VAL A O 1
ATOM 646 N N . ILE A 1 81 ? -11.061 4.209 10.491 1.00 96.31 81 ILE A N 1
ATOM 647 C CA . ILE A 1 81 ? -10.298 3.757 11.659 1.00 96.31 81 ILE A CA 1
ATOM 648 C C . ILE A 1 81 ? -11.034 2.563 12.273 1.00 96.31 81 ILE A C 1
ATOM 650 O O . ILE A 1 81 ? -12.214 2.666 12.601 1.00 96.31 81 ILE A O 1
ATOM 654 N N . LEU A 1 82 ? -10.345 1.430 12.390 1.00 93.19 82 LEU A N 1
ATOM 655 C CA . LEU A 1 82 ? -10.859 0.223 13.033 1.00 93.19 82 LEU A CA 1
ATOM 656 C C . LEU A 1 82 ? -10.396 0.092 14.487 1.00 93.19 82 LEU A C 1
ATOM 658 O O . LEU A 1 82 ? -11.146 -0.415 15.311 1.00 93.19 82 LEU A O 1
ATOM 662 N N . GLU A 1 83 ? -9.171 0.522 14.793 1.00 93.44 83 GLU A N 1
ATOM 663 C CA . GLU A 1 83 ? -8.562 0.413 16.125 1.00 93.44 83 GLU A CA 1
ATOM 664 C C . GLU A 1 83 ? -7.534 1.539 16.323 1.00 93.44 83 GLU A C 1
ATOM 666 O O . GLU A 1 83 ? -6.958 2.037 15.350 1.00 93.44 83 GLU A O 1
ATOM 671 N N . VAL A 1 84 ? -7.307 1.930 17.577 1.00 95.50 84 VAL A N 1
ATOM 672 C CA . VAL A 1 84 ? -6.270 2.880 18.013 1.00 95.50 84 VAL A CA 1
ATOM 673 C C . VAL A 1 84 ? -5.425 2.211 19.099 1.00 95.50 84 VAL A C 1
ATOM 675 O O . VAL A 1 84 ? -5.980 1.447 19.894 1.00 95.50 84 VAL A O 1
ATOM 678 N N . GLY A 1 85 ? -4.112 2.450 19.103 1.00 93.94 85 GLY A N 1
ATOM 679 C CA . GLY A 1 85 ? -3.167 1.842 20.051 1.00 93.94 85 GLY A CA 1
ATOM 680 C C . GLY A 1 85 ? -2.628 2.787 21.116 1.00 93.94 85 GLY A C 1
ATOM 681 O O . GLY A 1 85 ? -2.677 4.024 20.918 1.00 93.94 85 GLY A O 1
#